Protein AF-A0A3N6E9H8-F1 (afdb_monomer_lite)

Sequence (95 aa):
MAVLKALGASTPYLLKDALGQAVVMLAAGTGLGTALASVIGALAGGDGGAVPFVLDASTVLVPAGVMIVLGALGAALSIRRITAVDPLTALGSAR

Secondary structure (DSSP, 8-state):
-HHHHTTT--HHHHHHHHHHHHHHHHHHHHHHHHHHHHHHHHHHHSTT-SS-----HHHHHHHHHHHHHHHHHHHHHHHHHHHHS-HHHHHHTT-

Radius of gyration: 20.83 Å; chains: 1; bounding box: 40×22×63 Å

Foldseek 3Di:
DVVVVVVVPDPVVVLVVQLVVQLVVLLVVLVVVLVVVLVVLCVQCDPVHPDPGDDDPCVRVVVSVVSSVVSSVVSNVVSCVVPVPDVVVVVVVPD

pLDDT: mean 79.21, std 15.97, range [45.56, 97.19]

Structure (mmCIF, N/CA/C/O backbone):
data_AF-A0A3N6E9H8-F1
#
_entry.id   AF-A0A3N6E9H8-F1
#
loop_
_atom_site.group_PDB
_atom_site.id
_atom_site.type_symbol
_atom_site.label_atom_id
_atom_site.label_alt_id
_atom_site.label_comp_id
_atom_site.label_asym_id
_atom_site.label_entity_id
_atom_site.label_seq_id
_atom_site.pdbx_PDB_ins_code
_atom_site.Cartn_x
_atom_site.Cartn_y
_atom_site.Cartn_z
_atom_site.occupancy
_atom_site.B_iso_or_equiv
_atom_si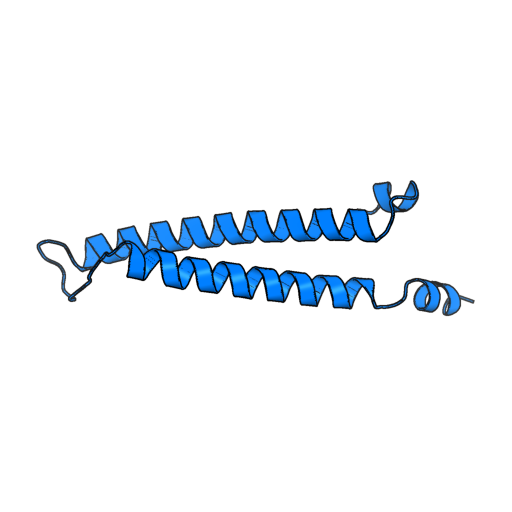te.auth_seq_id
_atom_site.auth_comp_id
_atom_site.auth_asym_id
_atom_site.auth_atom_id
_atom_site.pdbx_PDB_model_num
ATOM 1 N N . MET A 1 1 ? -3.644 5.692 21.617 1.00 45.56 1 MET A N 1
ATOM 2 C CA . MET A 1 1 ? -4.707 4.686 21.853 1.00 45.56 1 MET A CA 1
ATOM 3 C C . MET A 1 1 ? -5.162 4.593 23.315 1.00 45.56 1 MET A C 1
ATOM 5 O O . MET A 1 1 ? -6.364 4.564 23.539 1.00 45.56 1 MET A O 1
ATOM 9 N N . ALA A 1 2 ? -4.262 4.605 24.312 1.00 54.06 2 ALA A N 1
ATOM 10 C CA . ALA A 1 2 ? -4.645 4.489 25.731 1.00 54.06 2 ALA A CA 1
ATOM 11 C C . ALA A 1 2 ? -5.462 5.684 26.283 1.00 54.06 2 ALA A C 1
ATOM 13 O O . ALA A 1 2 ? -6.439 5.476 26.992 1.00 54.06 2 ALA A O 1
ATOM 14 N N . VAL A 1 3 ? -5.126 6.923 25.901 1.00 50.56 3 VAL A N 1
ATOM 15 C CA . VAL A 1 3 ? -5.790 8.143 26.417 1.00 50.56 3 VAL A CA 1
ATOM 16 C C . VAL A 1 3 ? -7.166 8.396 25.772 1.00 50.56 3 VAL A C 1
ATOM 18 O O . VAL A 1 3 ? -8.096 8.818 26.445 1.00 50.56 3 VAL A O 1
ATOM 21 N N . LEU A 1 4 ? -7.343 8.073 24.483 1.00 48.22 4 LEU A N 1
ATOM 22 C CA . LEU A 1 4 ? -8.613 8.287 23.760 1.00 48.22 4 LEU A CA 1
ATOM 23 C C . LEU A 1 4 ? -9.690 7.245 24.103 1.00 48.22 4 LEU A C 1
ATOM 25 O O . LEU A 1 4 ? -10.876 7.566 24.106 1.00 48.22 4 LEU A O 1
ATOM 29 N N . LYS A 1 5 ? -9.293 6.017 24.464 1.00 49.16 5 LYS A N 1
ATOM 30 C CA . LYS A 1 5 ? -10.220 5.002 24.991 1.00 49.16 5 LYS A CA 1
ATOM 31 C C . LYS A 1 5 ? -10.734 5.374 26.391 1.00 49.16 5 LYS A C 1
ATOM 33 O O . LYS A 1 5 ? -11.861 5.029 26.726 1.00 49.16 5 LYS A O 1
ATOM 38 N N . ALA A 1 6 ? -9.947 6.127 27.166 1.00 53.94 6 ALA A N 1
ATOM 39 C CA . ALA A 1 6 ? -10.338 6.644 28.479 1.00 53.94 6 ALA A CA 1
ATOM 40 C C . ALA A 1 6 ? -11.359 7.804 28.412 1.00 53.94 6 ALA A C 1
ATOM 42 O O . ALA A 1 6 ? -12.002 8.095 29.413 1.00 53.94 6 ALA A O 1
ATOM 43 N N . LEU A 1 7 ? -11.545 8.431 27.240 1.00 49.91 7 LEU A N 1
ATOM 44 C CA . LEU A 1 7 ? -12.457 9.567 27.017 1.00 49.91 7 LEU A CA 1
ATOM 45 C C . LEU A 1 7 ? -13.797 9.182 26.351 1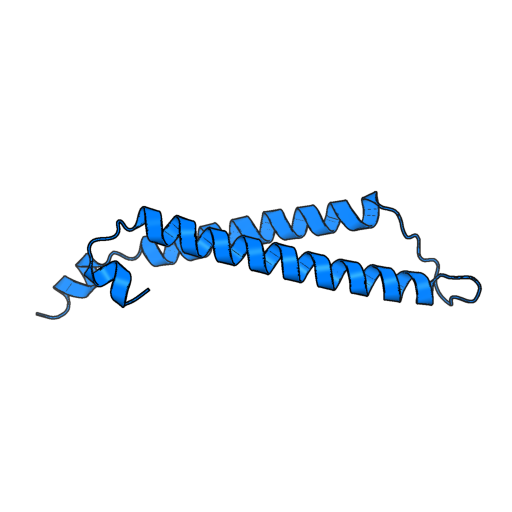.00 49.91 7 LEU A C 1
ATOM 47 O O . LEU A 1 7 ? -14.592 10.062 26.037 1.00 49.91 7 LEU A O 1
ATOM 51 N N . GLY A 1 8 ? -14.072 7.889 26.126 1.00 55.81 8 GLY A N 1
ATOM 52 C CA . GLY A 1 8 ? -15.349 7.429 25.552 1.00 55.81 8 GLY A CA 1
ATOM 53 C C . GLY A 1 8 ? -15.411 7.400 24.019 1.00 55.81 8 GLY A C 1
ATOM 54 O O . GLY A 1 8 ? -16.500 7.333 23.450 1.00 55.81 8 GLY A O 1
ATOM 55 N N . ALA A 1 9 ? -14.266 7.427 23.326 1.00 56.41 9 ALA A N 1
ATOM 56 C CA . ALA A 1 9 ? -14.232 7.263 21.873 1.00 56.41 9 ALA A CA 1
ATOM 57 C C . ALA A 1 9 ? -14.758 5.873 21.470 1.00 56.41 9 ALA A C 1
ATOM 59 O O . ALA A 1 9 ? -14.276 4.843 21.947 1.00 56.41 9 ALA A O 1
ATOM 60 N N . SER A 1 10 ? -15.751 5.845 20.581 1.00 63.19 10 SER A N 1
ATOM 61 C CA . SER A 1 10 ? -16.398 4.613 20.139 1.00 63.19 10 SER A CA 1
ATOM 62 C C . SER A 1 10 ? -15.402 3.690 19.419 1.00 63.19 10 SER A C 1
ATOM 64 O O . SER A 1 10 ? -14.594 4.127 18.599 1.00 63.19 10 SER A O 1
ATOM 66 N N . THR A 1 11 ? -15.468 2.384 19.693 1.00 65.81 11 THR A N 1
ATOM 67 C CA . THR A 1 11 ? -14.707 1.320 19.010 1.00 65.81 11 THR A CA 1
ATOM 68 C C . THR A 1 11 ? -14.614 1.490 17.478 1.00 65.81 11 THR A C 1
ATOM 70 O O . THR A 1 11 ? -13.517 1.326 16.942 1.00 65.81 11 THR A O 1
ATOM 73 N N . PRO A 1 12 ? -15.685 1.878 16.744 1.00 69.88 12 PRO A N 1
ATOM 74 C CA . PRO A 1 12 ? -15.602 2.129 15.300 1.00 69.88 12 PRO A CA 1
ATOM 75 C C . PRO A 1 12 ? -14.700 3.303 14.886 1.00 69.88 12 PRO A C 1
ATOM 77 O O . PRO A 1 12 ? -14.159 3.278 13.780 1.00 69.88 12 PRO A O 1
ATOM 80 N N . TYR A 1 13 ? -14.488 4.310 15.738 1.00 73.69 13 TYR A N 1
ATOM 81 C CA . TYR A 1 13 ? -13.580 5.421 15.432 1.00 73.69 13 TYR A CA 1
ATOM 82 C C . TYR A 1 13 ? -12.115 4.966 15.449 1.00 73.69 13 TYR A C 1
ATOM 84 O O . TYR A 1 13 ? -11.373 5.209 14.499 1.00 73.69 13 TYR A O 1
ATOM 92 N N . LEU A 1 14 ? -11.728 4.225 16.491 1.00 71.75 14 LEU A N 1
ATOM 93 C CA . LEU A 1 14 ? -10.382 3.655 16.630 1.00 71.75 14 LEU A CA 1
ATOM 94 C C . LEU A 1 14 ? -10.059 2.669 15.496 1.00 71.75 14 LEU A C 1
ATOM 96 O O . LEU A 1 14 ? -8.931 2.622 15.012 1.00 71.75 14 LEU A O 1
ATOM 100 N N . LEU A 1 15 ? -11.066 1.915 15.048 1.00 75.69 15 LEU A N 1
ATOM 101 C CA . LEU A 1 15 ? -10.975 1.017 13.899 1.00 75.69 15 LEU A CA 1
ATOM 102 C C . LEU A 1 15 ? -10.668 1.760 12.593 1.00 75.69 15 LEU A C 1
ATOM 104 O O . LEU A 1 15 ? -9.775 1.349 11.852 1.00 75.69 15 LEU A O 1
ATOM 108 N N . LYS A 1 16 ? -11.388 2.856 12.313 1.00 81.75 16 LYS A N 1
ATOM 109 C CA . LYS A 1 16 ? -11.142 3.688 11.123 1.00 81.75 16 LYS A CA 1
ATOM 110 C C . LYS A 1 16 ? -9.762 4.338 11.153 1.00 81.75 16 LYS A C 1
ATOM 112 O O . LYS A 1 16 ? -9.119 4.386 10.110 1.00 81.75 16 LYS A O 1
ATOM 117 N N . ASP A 1 17 ? -9.323 4.817 12.314 1.00 86.81 17 ASP A N 1
ATOM 118 C CA . ASP A 1 17 ? -8.015 5.459 12.480 1.00 86.81 17 ASP A CA 1
ATOM 119 C C . ASP A 1 17 ? -6.867 4.472 12.223 1.00 86.81 17 ASP A C 1
ATOM 121 O O . ASP A 1 17 ? -6.036 4.689 11.341 1.00 86.81 17 ASP A O 1
ATOM 125 N N . ALA A 1 18 ? -6.889 3.317 12.897 1.00 84.12 18 ALA A N 1
ATOM 126 C CA . ALA A 1 18 ? -5.874 2.281 12.724 1.00 84.12 18 ALA A CA 1
ATOM 127 C C . ALA A 1 18 ? -5.833 1.732 11.288 1.00 84.12 18 ALA A C 1
ATOM 129 O O . ALA A 1 18 ? -4.754 1.531 10.729 1.00 84.12 18 ALA A O 1
ATOM 130 N N . LEU A 1 19 ? -6.997 1.517 10.663 1.00 86.81 19 LEU A N 1
ATOM 131 C CA . LEU A 1 19 ? -7.061 1.079 9.269 1.00 86.81 19 LEU A CA 1
ATOM 132 C C . LEU A 1 19 ? -6.539 2.162 8.316 1.00 86.81 19 LEU A C 1
ATOM 134 O O . LEU A 1 19 ? -5.812 1.843 7.380 1.00 86.81 19 LEU A O 1
ATOM 138 N N . GLY A 1 20 ? -6.861 3.434 8.569 1.00 89.31 20 GLY A N 1
ATOM 139 C CA . GLY A 1 20 ? -6.329 4.564 7.808 1.00 89.31 20 GLY A CA 1
ATOM 140 C C . GLY A 1 20 ? -4.803 4.623 7.869 1.00 89.31 20 GLY A C 1
ATOM 141 O O . GLY A 1 20 ? -4.152 4.694 6.829 1.00 89.31 20 GLY A O 1
ATOM 142 N N . GLN A 1 21 ? -4.222 4.496 9.065 1.00 91.00 21 GLN A N 1
ATOM 143 C CA . GLN A 1 21 ? -2.768 4.440 9.244 1.00 91.00 21 GLN A CA 1
ATOM 144 C C . GLN A 1 21 ? -2.138 3.244 8.523 1.00 91.00 21 GLN A C 1
ATOM 146 O O . GLN A 1 21 ? -1.121 3.401 7.846 1.00 91.00 21 GLN A O 1
ATOM 151 N N . ALA A 1 22 ? -2.756 2.065 8.622 1.00 88.62 22 ALA A N 1
ATOM 152 C CA . ALA A 1 22 ? -2.278 0.867 7.941 1.00 88.62 22 ALA A CA 1
ATOM 153 C C . ALA A 1 22 ? -2.272 1.043 6.415 1.00 88.62 22 ALA A C 1
ATOM 155 O O . ALA A 1 22 ? -1.289 0.695 5.765 1.00 88.62 22 ALA A O 1
ATOM 156 N N . VAL A 1 23 ? -3.329 1.628 5.843 1.00 90.75 23 VAL A N 1
ATOM 157 C CA . VAL A 1 23 ? -3.419 1.896 4.399 1.00 90.75 23 VAL A CA 1
ATOM 158 C C . VAL A 1 23 ? -2.372 2.917 3.956 1.00 90.75 23 VAL A C 1
ATOM 160 O O . VAL A 1 23 ? -1.736 2.713 2.925 1.00 90.75 23 VAL A O 1
ATOM 163 N N . VAL A 1 24 ? -2.143 3.981 4.733 1.00 94.69 24 VAL A N 1
ATOM 164 C CA . VAL A 1 24 ? -1.105 4.980 4.424 1.00 94.69 24 VAL A CA 1
ATOM 165 C C . VAL A 1 24 ? 0.284 4.343 4.425 1.00 94.69 24 VAL A C 1
ATOM 167 O O . VAL A 1 24 ? 1.042 4.534 3.476 1.00 94.69 24 VAL A O 1
ATOM 170 N N . MET A 1 25 ? 0.613 3.552 5.452 1.00 94.88 25 MET A N 1
ATOM 171 C CA . MET A 1 25 ? 1.904 2.860 5.512 1.00 94.88 25 MET A CA 1
ATOM 172 C C . MET A 1 25 ? 2.065 1.833 4.391 1.00 94.88 25 MET A C 1
ATOM 174 O O . MET A 1 25 ? 3.140 1.745 3.803 1.00 94.88 25 MET A O 1
ATOM 178 N N . LEU A 1 26 ? 1.002 1.095 4.062 1.00 92.12 26 LEU A N 1
ATOM 179 C CA . LEU A 1 26 ? 1.000 0.141 2.958 1.00 92.12 26 LEU A CA 1
ATOM 180 C C . LEU A 1 26 ? 1.249 0.842 1.621 1.00 92.12 26 LEU A C 1
ATOM 182 O O . LEU A 1 26 ? 2.142 0.440 0.886 1.00 92.12 26 LEU A O 1
ATOM 186 N N . ALA A 1 27 ? 0.521 1.920 1.328 1.00 93.94 27 ALA A N 1
ATOM 187 C CA . ALA A 1 27 ? 0.691 2.679 0.093 1.00 93.94 27 ALA A CA 1
ATOM 188 C C . ALA A 1 27 ? 2.097 3.289 -0.019 1.00 93.94 27 ALA A C 1
ATOM 190 O O . ALA A 1 27 ? 2.715 3.209 -1.080 1.00 93.94 27 ALA A O 1
ATOM 191 N N . ALA A 1 28 ? 2.631 3.846 1.072 1.00 96.69 28 ALA A N 1
ATOM 192 C CA . ALA A 1 28 ? 3.983 4.395 1.096 1.00 96.69 28 ALA A CA 1
ATOM 193 C C . ALA A 1 28 ? 5.047 3.305 0.883 1.00 96.69 28 ALA A C 1
ATOM 195 O O . ALA A 1 28 ? 5.938 3.468 0.052 1.00 96.69 28 ALA A O 1
ATOM 196 N N . GLY A 1 29 ? 4.932 2.174 1.586 1.00 95.94 29 GLY A N 1
ATOM 197 C CA . GLY A 1 29 ? 5.850 1.044 1.455 1.00 95.94 29 GLY A CA 1
ATOM 198 C C . GLY A 1 29 ? 5.815 0.420 0.061 1.00 95.94 29 GLY A C 1
ATOM 199 O O . GLY A 1 29 ? 6.864 0.224 -0.551 1.00 95.94 29 GLY A O 1
ATOM 200 N N . THR A 1 30 ? 4.618 0.173 -0.480 1.00 95.81 30 THR A N 1
ATOM 201 C CA . THR A 1 30 ? 4.450 -0.323 -1.850 1.00 95.81 30 THR A CA 1
ATOM 202 C C . THR A 1 30 ? 4.991 0.679 -2.863 1.00 95.81 30 THR A C 1
ATOM 204 O O . THR A 1 30 ? 5.712 0.272 -3.768 1.00 95.81 30 THR A O 1
ATOM 207 N N . GLY A 1 31 ? 4.713 1.976 -2.707 1.00 95.81 31 GLY A N 1
ATOM 208 C CA . GLY A 1 31 ? 5.222 3.020 -3.598 1.00 95.81 31 GLY A CA 1
ATOM 209 C C . GLY A 1 31 ? 6.749 3.079 -3.621 1.00 95.81 31 GLY A C 1
ATOM 210 O O . GLY A 1 31 ? 7.348 3.060 -4.694 1.00 95.81 31 GLY A O 1
ATOM 211 N N . LEU A 1 32 ? 7.387 3.063 -2.447 1.00 97.19 32 LEU A N 1
ATOM 212 C CA . LEU A 1 32 ? 8.846 3.042 -2.325 1.00 97.19 32 LEU A CA 1
ATOM 213 C C . LEU A 1 32 ? 9.458 1.767 -2.915 1.00 97.19 32 LEU A C 1
ATOM 215 O O . LEU A 1 32 ? 10.399 1.850 -3.700 1.00 97.19 32 LEU A O 1
ATOM 219 N N . GLY A 1 33 ? 8.913 0.594 -2.582 1.00 95.44 33 GLY A N 1
ATOM 220 C CA . GLY A 1 33 ? 9.394 -0.682 -3.116 1.00 95.44 33 GLY A CA 1
ATOM 221 C C . GLY A 1 33 ? 9.252 -0.766 -4.635 1.00 95.44 33 GLY A C 1
ATOM 222 O O . GLY A 1 33 ? 10.175 -1.197 -5.321 1.00 95.44 33 GLY A O 1
ATOM 223 N N . THR A 1 34 ? 8.131 -0.277 -5.164 1.00 94.81 34 THR A N 1
ATOM 224 C CA . THR A 1 34 ? 7.870 -0.206 -6.605 1.00 94.81 34 THR A CA 1
ATOM 225 C C . THR A 1 34 ? 8.850 0.741 -7.290 1.00 94.81 34 THR A C 1
ATOM 227 O O . THR A 1 34 ? 9.447 0.369 -8.291 1.00 94.81 34 THR A O 1
ATOM 230 N N . ALA A 1 35 ? 9.085 1.935 -6.736 1.00 94.12 35 ALA A N 1
ATOM 231 C CA . ALA A 1 35 ? 10.054 2.882 -7.285 1.00 94.12 35 ALA A CA 1
ATOM 232 C C . ALA A 1 35 ? 11.475 2.298 -7.315 1.00 94.12 35 ALA A C 1
ATOM 234 O O . ALA A 1 35 ? 12.157 2.393 -8.335 1.00 94.12 35 ALA A O 1
ATOM 235 N N . LEU A 1 36 ? 11.900 1.642 -6.230 1.00 95.44 36 LEU A N 1
ATOM 236 C CA . LEU A 1 36 ? 13.195 0.965 -6.166 1.00 95.44 36 LEU A CA 1
ATOM 237 C C . LEU A 1 36 ? 13.298 -0.161 -7.199 1.00 95.44 36 LEU A C 1
ATOM 239 O O . LEU A 1 36 ? 14.288 -0.226 -7.924 1.00 95.44 36 LEU A O 1
ATOM 243 N N . ALA A 1 37 ? 12.274 -1.012 -7.308 1.00 90.94 37 ALA A N 1
ATOM 244 C CA . ALA A 1 37 ? 12.237 -2.095 -8.287 1.00 90.94 37 ALA A CA 1
ATOM 245 C C . ALA A 1 37 ? 12.316 -1.568 -9.728 1.00 90.94 37 ALA A C 1
ATOM 247 O O . ALA A 1 37 ? 13.076 -2.106 -10.529 1.00 90.94 37 ALA A O 1
ATOM 248 N N . SER A 1 38 ? 11.600 -0.483 -10.040 1.00 91.00 38 SER A N 1
ATOM 249 C CA . SER A 1 38 ? 11.642 0.175 -11.350 1.00 91.00 38 SER A CA 1
ATOM 250 C C . SER A 1 38 ? 13.031 0.709 -11.684 1.00 91.00 38 SER A C 1
ATOM 252 O O . SER A 1 38 ? 13.517 0.487 -12.789 1.00 91.00 38 SER A O 1
ATOM 254 N N . VAL A 1 39 ? 13.688 1.387 -10.734 1.00 91.00 39 VAL A N 1
ATOM 255 C CA . VAL A 1 39 ? 15.048 1.918 -10.924 1.00 91.00 39 VAL A CA 1
ATOM 256 C C . VAL A 1 39 ? 16.040 0.779 -11.139 1.00 91.00 39 VAL A C 1
ATOM 258 O O . VAL A 1 39 ? 16.796 0.804 -12.104 1.00 91.00 39 VAL A O 1
ATOM 261 N N . ILE A 1 40 ? 16.015 -0.243 -10.282 1.00 90.75 40 ILE A N 1
ATOM 262 C CA . ILE A 1 40 ? 16.917 -1.396 -10.393 1.00 90.75 40 ILE A CA 1
ATOM 263 C C . ILE A 1 40 ? 16.697 -2.123 -11.723 1.00 90.75 40 ILE A C 1
ATOM 265 O O . ILE A 1 40 ? 17.661 -2.436 -12.416 1.00 90.75 40 ILE A O 1
ATOM 269 N N . GLY A 1 41 ? 15.441 -2.360 -12.104 1.00 88.19 41 GLY A N 1
ATOM 270 C CA . GLY A 1 41 ? 15.097 -3.013 -13.363 1.00 88.19 41 GLY A CA 1
ATOM 271 C C . GLY A 1 41 ? 15.530 -2.207 -14.589 1.00 88.19 41 GLY A C 1
ATOM 272 O O . GLY A 1 41 ? 16.104 -2.771 -15.516 1.00 88.19 41 GLY A O 1
ATOM 273 N N . ALA A 1 42 ? 15.343 -0.884 -14.572 1.00 86.81 42 ALA A N 1
ATOM 274 C CA . ALA A 1 42 ? 15.809 -0.004 -15.643 1.00 86.81 42 ALA A CA 1
ATOM 275 C C . ALA A 1 42 ? 17.338 -0.040 -15.799 1.00 86.81 42 ALA A C 1
ATOM 277 O O . ALA A 1 42 ? 17.839 -0.093 -16.918 1.00 86.81 42 ALA A O 1
ATOM 278 N N . LEU A 1 43 ? 18.083 -0.071 -14.689 1.00 86.19 43 LEU A N 1
ATOM 279 C CA . LEU A 1 43 ? 19.542 -0.214 -14.719 1.00 86.19 43 LEU A CA 1
ATOM 280 C C . LEU A 1 43 ? 19.979 -1.603 -15.212 1.00 86.19 43 LEU A C 1
ATOM 282 O O . LEU A 1 43 ? 20.990 -1.718 -15.898 1.00 86.19 43 LEU A O 1
ATOM 286 N N . ALA A 1 44 ? 19.223 -2.653 -14.880 1.00 84.38 44 ALA A N 1
ATOM 287 C CA . ALA A 1 44 ? 19.522 -4.027 -15.280 1.00 84.38 44 ALA A CA 1
ATOM 288 C C . ALA A 1 44 ? 19.181 -4.339 -16.750 1.00 84.38 44 ALA A C 1
ATOM 290 O O . ALA A 1 44 ? 19.787 -5.250 -17.315 1.00 84.38 44 ALA A O 1
ATOM 291 N N . GLY A 1 45 ? 18.225 -3.616 -17.347 1.00 78.88 45 GLY A N 1
ATOM 292 C CA . GLY A 1 45 ? 17.737 -3.828 -18.717 1.00 78.88 45 GLY A CA 1
ATOM 293 C C . GLY A 1 45 ? 18.031 -2.715 -19.727 1.00 78.88 45 GLY A C 1
ATOM 294 O O . GLY A 1 45 ? 17.629 -2.855 -20.877 1.00 78.88 45 GLY A O 1
ATOM 295 N N . GLY A 1 46 ? 18.680 -1.615 -19.324 1.00 73.19 46 GLY A N 1
ATOM 296 C CA . GLY A 1 46 ? 19.062 -0.513 -20.221 1.00 73.19 46 GLY A CA 1
ATOM 297 C C . GLY A 1 46 ? 20.125 -0.897 -21.262 1.00 73.19 46 GLY A C 1
ATOM 298 O O . GLY A 1 46 ? 20.511 -2.059 -21.353 1.00 73.19 46 GLY A O 1
ATOM 299 N N . ASP A 1 47 ? 20.619 0.077 -22.038 1.00 61.66 47 ASP A N 1
ATOM 300 C CA . ASP A 1 47 ? 21.600 -0.108 -23.127 1.00 61.66 47 ASP A CA 1
ATOM 301 C C . ASP A 1 47 ? 22.954 -0.665 -22.618 1.00 61.66 47 ASP A C 1
ATOM 303 O O . ASP A 1 47 ? 23.912 0.070 -22.383 1.00 61.66 47 ASP A O 1
ATOM 307 N N . GLY A 1 48 ? 23.016 -1.983 -22.392 1.00 64.94 48 GLY A N 1
ATOM 308 C CA . GLY A 1 48 ? 24.129 -2.706 -21.752 1.00 64.94 48 GLY A CA 1
ATOM 309 C C . GLY A 1 48 ? 23.706 -3.759 -20.713 1.00 64.94 48 GLY A C 1
ATOM 310 O O . GLY A 1 48 ? 24.558 -4.433 -20.135 1.00 64.94 48 GLY A O 1
ATOM 311 N N . GLY A 1 49 ? 22.405 -3.899 -20.463 1.00 63.09 49 GLY A N 1
ATOM 312 C CA . GLY A 1 49 ? 21.817 -4.804 -19.486 1.00 63.09 49 GLY A CA 1
ATOM 313 C C . GLY A 1 49 ? 21.961 -6.287 -19.833 1.00 63.09 49 GLY A C 1
ATOM 314 O O . GLY A 1 49 ? 21.862 -6.693 -20.989 1.00 63.09 49 GLY A O 1
ATOM 315 N N . ALA A 1 50 ? 22.170 -7.118 -18.810 1.00 71.31 50 ALA A N 1
ATOM 316 C CA . ALA A 1 50 ? 22.388 -8.559 -18.964 1.00 71.31 50 ALA A CA 1
ATOM 317 C C . ALA A 1 50 ? 21.088 -9.365 -19.160 1.00 71.31 50 ALA A C 1
ATOM 319 O O . ALA A 1 50 ? 21.145 -10.564 -19.437 1.00 71.31 50 ALA A O 1
ATOM 320 N N . VAL A 1 51 ? 19.919 -8.742 -18.966 1.00 74.62 51 VAL A N 1
ATOM 321 C CA . VAL A 1 51 ? 18.629 -9.439 -18.863 1.00 74.62 51 VAL A CA 1
ATOM 322 C C . VAL A 1 51 ? 17.522 -8.628 -19.545 1.00 74.62 51 VAL A C 1
ATOM 324 O O . VAL A 1 51 ? 17.436 -7.422 -19.313 1.00 74.62 51 VAL A O 1
ATOM 327 N N . PRO A 1 52 ? 16.645 -9.257 -20.352 1.00 79.12 52 PRO A N 1
ATOM 328 C CA . PRO A 1 52 ? 15.527 -8.563 -20.981 1.00 79.12 52 PRO A CA 1
ATOM 329 C C . PRO A 1 52 ? 14.515 -8.114 -19.919 1.00 79.12 52 PRO A C 1
ATOM 331 O O . PRO A 1 52 ? 13.779 -8.929 -19.363 1.00 79.12 52 PRO A O 1
ATOM 334 N N . PHE A 1 53 ? 14.476 -6.812 -19.643 1.00 82.62 53 PHE A N 1
ATOM 335 C CA . PHE A 1 53 ? 13.553 -6.204 -18.689 1.00 82.62 53 PHE A CA 1
ATOM 336 C C . PHE A 1 53 ? 12.690 -5.148 -19.384 1.00 82.62 53 PHE A C 1
ATOM 338 O O . PHE A 1 53 ? 13.206 -4.220 -20.003 1.00 82.62 53 PHE A O 1
ATOM 345 N N . VAL A 1 54 ? 11.367 -5.290 -19.274 1.00 84.88 54 VAL A N 1
ATOM 346 C CA . VAL A 1 54 ? 10.391 -4.362 -19.860 1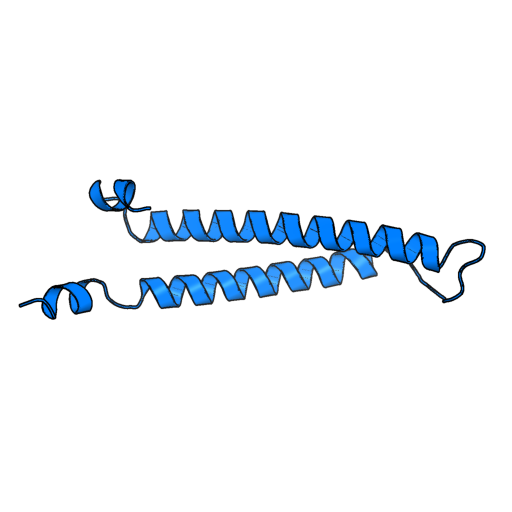.00 84.88 54 VAL A CA 1
ATOM 347 C C . VAL A 1 54 ? 9.738 -3.563 -18.742 1.00 84.88 54 VAL A C 1
ATOM 349 O O . VAL A 1 54 ? 9.004 -4.118 -17.921 1.00 84.88 54 VAL A O 1
ATOM 352 N N . LEU A 1 55 ? 9.992 -2.254 -18.728 1.00 83.31 55 LEU A N 1
ATOM 353 C CA . LEU A 1 55 ? 9.371 -1.331 -17.788 1.00 83.31 55 LEU A CA 1
ATOM 354 C C . LEU A 1 55 ? 8.131 -0.703 -18.432 1.00 83.31 55 LEU A C 1
ATOM 356 O O . LEU A 1 55 ? 8.238 0.253 -19.196 1.00 83.31 55 LEU A O 1
ATOM 360 N N . ASP A 1 56 ? 6.961 -1.253 -18.119 1.00 90.38 56 ASP A N 1
ATOM 361 C CA . ASP A 1 56 ? 5.670 -0.744 -18.580 1.00 90.38 56 ASP A CA 1
ATOM 362 C C . ASP A 1 56 ? 4.806 -0.322 -17.385 1.00 90.38 56 ASP A C 1
ATOM 364 O O . ASP A 1 56 ? 4.830 -0.944 -16.321 1.00 90.38 56 ASP A O 1
ATOM 368 N N . ALA A 1 57 ? 4.016 0.742 -17.543 1.00 87.50 57 ALA A N 1
ATOM 369 C CA . ALA A 1 57 ? 3.175 1.237 -16.457 1.00 87.50 57 ALA A CA 1
ATOM 370 C C . ALA A 1 57 ? 2.179 0.172 -15.966 1.00 87.50 57 ALA A C 1
ATOM 372 O O . ALA A 1 57 ? 1.901 0.100 -14.770 1.00 87.50 57 ALA A O 1
ATOM 373 N N . SER A 1 58 ? 1.670 -0.688 -16.855 1.00 91.56 58 SER A N 1
ATOM 374 C CA . SER A 1 58 ? 0.740 -1.758 -16.489 1.00 91.56 58 SER A CA 1
ATOM 375 C C . SER A 1 58 ? 1.415 -2.867 -15.679 1.00 91.56 58 SER A C 1
ATOM 377 O O . SER A 1 58 ? 0.858 -3.305 -14.671 1.00 91.56 58 SER A O 1
ATOM 379 N N . THR A 1 59 ? 2.635 -3.273 -16.045 1.00 89.75 59 THR A N 1
ATOM 380 C CA . THR A 1 59 ? 3.382 -4.339 -15.352 1.00 89.75 59 THR A CA 1
ATOM 381 C C . THR A 1 59 ? 3.871 -3.907 -13.972 1.00 89.75 59 THR A C 1
ATOM 383 O O . THR A 1 59 ? 4.163 -4.754 -13.134 1.00 89.75 59 THR A O 1
ATOM 386 N N . VAL A 1 60 ? 3.897 -2.600 -13.711 1.00 91.81 60 VAL A N 1
ATOM 387 C CA . VAL A 1 60 ? 4.263 -1.999 -12.425 1.00 91.81 60 VAL A CA 1
ATOM 388 C C . VAL A 1 60 ? 3.024 -1.705 -11.570 1.00 91.81 60 VAL A C 1
ATOM 390 O O . VAL A 1 60 ? 2.950 -2.110 -10.408 1.00 91.81 60 VAL A O 1
ATOM 393 N N . LEU A 1 61 ? 2.021 -1.024 -12.135 1.00 92.56 61 LEU A N 1
ATOM 394 C CA . LEU A 1 61 ? 0.845 -0.569 -11.389 1.00 92.56 61 LEU A CA 1
ATOM 395 C C . LEU A 1 61 ? -0.127 -1.699 -11.053 1.00 92.56 61 LEU A C 1
ATOM 397 O O . LEU A 1 61 ? -0.732 -1.663 -9.982 1.00 92.56 61 LEU A O 1
ATOM 401 N N . VAL A 1 62 ? -0.283 -2.703 -11.925 1.00 95.12 62 VAL A N 1
ATOM 402 C CA . VAL A 1 62 ? -1.210 -3.815 -11.663 1.00 95.12 62 VAL A CA 1
ATOM 403 C C . VAL A 1 62 ? -0.757 -4.633 -10.444 1.00 95.12 62 VAL A C 1
ATOM 405 O O . VAL A 1 62 ? -1.555 -4.763 -9.512 1.00 95.12 62 VAL A O 1
ATOM 408 N N . PRO A 1 63 ? 0.498 -5.123 -10.351 1.00 93.19 63 PRO A N 1
ATOM 409 C CA . PRO A 1 63 ? 0.962 -5.829 -9.156 1.00 93.19 63 PRO A CA 1
ATOM 410 C C . PRO A 1 63 ? 0.944 -4.959 -7.898 1.00 93.19 63 PRO A C 1
ATOM 412 O O . PRO A 1 63 ? 0.521 -5.433 -6.843 1.00 93.19 63 PRO A O 1
ATOM 415 N N . ALA A 1 64 ? 1.338 -3.683 -8.000 1.00 92.56 64 ALA A N 1
ATOM 416 C CA . ALA A 1 64 ? 1.279 -2.748 -6.876 1.00 92.56 64 ALA A CA 1
ATOM 417 C C . ALA A 1 64 ? -0.159 -2.583 -6.354 1.00 92.56 64 ALA A C 1
ATOM 419 O O . ALA A 1 64 ? -0.400 -2.670 -5.149 1.00 92.56 64 ALA A O 1
ATOM 420 N N . GLY A 1 65 ? -1.128 -2.423 -7.259 1.00 94.56 65 GLY A N 1
ATOM 421 C CA . GLY A 1 65 ? -2.547 -2.344 -6.923 1.00 94.56 65 GLY A CA 1
ATOM 422 C C . GLY A 1 65 ? -3.061 -3.616 -6.250 1.00 94.56 65 GLY A C 1
ATOM 423 O O . GLY A 1 65 ? -3.706 -3.538 -5.204 1.00 94.56 65 GLY A O 1
ATOM 424 N N . VAL A 1 66 ? -2.723 -4.792 -6.789 1.00 96.50 66 VAL A N 1
ATOM 425 C CA . VAL A 1 66 ? -3.080 -6.089 -6.187 1.00 96.50 66 VAL A CA 1
ATOM 426 C C . VAL A 1 66 ? -2.508 -6.213 -4.773 1.00 96.50 66 VAL A C 1
ATOM 428 O O . VAL A 1 66 ? -3.229 -6.589 -3.849 1.00 96.50 66 VAL A O 1
ATOM 431 N N . MET A 1 67 ? -1.239 -5.850 -4.576 1.00 94.62 67 MET A N 1
ATOM 432 C CA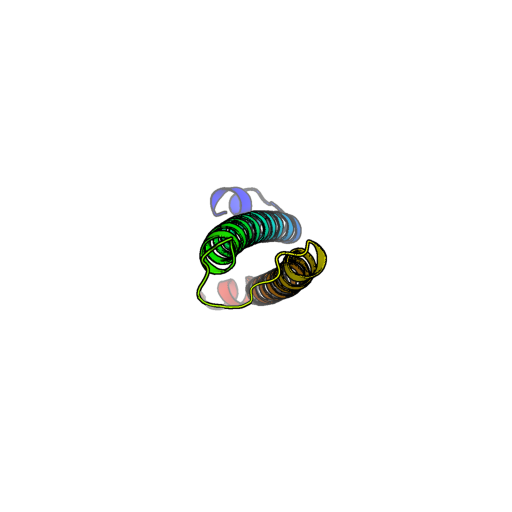 . MET A 1 67 ? -0.579 -5.917 -3.273 1.00 94.62 67 MET A CA 1
ATOM 433 C C . MET A 1 67 ? -1.231 -4.978 -2.249 1.00 94.62 67 MET A C 1
ATOM 435 O O . MET A 1 67 ? -1.450 -5.381 -1.107 1.00 94.62 67 MET A O 1
ATOM 439 N N . ILE A 1 68 ? -1.606 -3.760 -2.661 1.00 94.25 68 ILE A N 1
ATOM 440 C CA . ILE A 1 68 ? -2.324 -2.804 -1.806 1.00 94.25 68 ILE A CA 1
ATOM 441 C C . ILE A 1 68 ? -3.701 -3.348 -1.417 1.00 94.25 68 ILE A C 1
ATOM 443 O O . ILE A 1 68 ? -4.060 -3.311 -0.241 1.00 94.25 68 ILE A O 1
ATOM 447 N N . VAL A 1 69 ? -4.470 -3.887 -2.369 1.00 95.38 69 VAL A N 1
ATOM 448 C CA . VAL A 1 69 ? -5.797 -4.459 -2.087 1.00 95.38 69 VAL A CA 1
ATOM 449 C C . VAL A 1 69 ? -5.679 -5.620 -1.102 1.00 95.38 69 VAL A C 1
ATOM 451 O O . VAL A 1 69 ? -6.365 -5.634 -0.080 1.00 95.38 69 VAL A O 1
ATOM 454 N N . LEU A 1 70 ? -4.776 -6.568 -1.360 1.00 96.19 70 LEU A N 1
ATOM 455 C CA . LEU A 1 70 ? -4.571 -7.721 -0.484 1.00 96.19 70 LEU A CA 1
ATOM 456 C C . LEU A 1 70 ? -4.058 -7.312 0.902 1.00 96.19 70 LEU A C 1
ATOM 458 O O . LEU A 1 70 ? -4.548 -7.823 1.909 1.00 96.19 70 LEU A O 1
ATOM 462 N N . GLY A 1 71 ? -3.121 -6.364 0.975 1.00 93.94 71 GLY A N 1
ATOM 463 C CA . GLY A 1 71 ? -2.601 -5.853 2.242 1.00 93.94 71 GLY A CA 1
ATOM 464 C C . GLY A 1 71 ? -3.667 -5.118 3.057 1.00 93.94 71 GLY A C 1
ATOM 465 O O . GLY A 1 71 ? -3.778 -5.341 4.262 1.00 93.94 71 GLY A O 1
ATOM 466 N N . ALA A 1 72 ? -4.511 -4.312 2.407 1.00 92.50 72 ALA A N 1
ATOM 467 C CA . ALA A 1 72 ? -5.619 -3.620 3.058 1.00 92.50 72 ALA A CA 1
ATOM 468 C C . ALA A 1 72 ? -6.671 -4.607 3.585 1.00 92.50 72 ALA A C 1
ATOM 470 O O . ALA A 1 72 ? -7.140 -4.463 4.715 1.00 92.50 72 ALA A O 1
ATOM 471 N N . LEU A 1 73 ? -7.002 -5.645 2.808 1.00 93.12 73 LEU A N 1
ATOM 472 C CA . LEU A 1 73 ? -7.887 -6.727 3.248 1.00 93.12 73 LEU A CA 1
ATOM 473 C C . LEU A 1 73 ? -7.298 -7.474 4.451 1.00 93.12 73 LEU A C 1
ATOM 475 O O . LEU A 1 73 ? -7.998 -7.688 5.440 1.00 93.12 73 LEU A O 1
ATOM 479 N N . GLY A 1 74 ? -6.010 -7.823 4.409 1.00 92.31 74 GLY A N 1
ATOM 480 C CA . GLY A 1 74 ? -5.310 -8.464 5.523 1.00 92.31 74 GLY A CA 1
ATOM 481 C C . GLY A 1 74 ? -5.318 -7.607 6.791 1.00 92.31 74 GLY A C 1
ATOM 482 O O . GLY A 1 74 ? -5.653 -8.103 7.869 1.00 92.31 74 GLY A O 1
ATOM 483 N N . ALA A 1 75 ? -5.036 -6.307 6.663 1.00 88.81 75 ALA A N 1
ATOM 484 C CA . ALA A 1 75 ? -5.101 -5.355 7.768 1.00 88.81 75 ALA A CA 1
ATOM 485 C C . ALA A 1 75 ? -6.519 -5.262 8.349 1.00 88.81 75 ALA A C 1
ATOM 487 O O . ALA A 1 75 ? -6.694 -5.382 9.561 1.00 88.81 75 ALA A O 1
ATOM 488 N N . ALA A 1 76 ? -7.542 -5.133 7.499 1.00 87.56 76 ALA A N 1
ATOM 489 C CA . ALA A 1 76 ? -8.936 -5.073 7.927 1.00 87.56 76 ALA A CA 1
ATOM 490 C C . ALA A 1 76 ? -9.376 -6.349 8.665 1.00 87.56 76 ALA A C 1
ATOM 492 O O . ALA A 1 76 ? -10.021 -6.264 9.712 1.00 87.56 76 ALA A O 1
ATOM 493 N N . LEU A 1 77 ? -9.000 -7.531 8.166 1.00 88.62 77 LEU A N 1
ATOM 494 C CA . LEU A 1 77 ? -9.293 -8.811 8.817 1.00 88.62 77 LEU A CA 1
ATOM 495 C C . LEU A 1 77 ? -8.583 -8.943 10.169 1.00 88.62 77 LEU A C 1
ATOM 497 O O . LEU A 1 77 ? -9.200 -9.382 11.142 1.00 88.62 77 LEU A O 1
ATOM 501 N N . SER A 1 78 ? -7.311 -8.545 10.240 1.00 86.94 78 SER A N 1
ATOM 502 C CA . SER A 1 78 ? -6.509 -8.601 11.465 1.00 86.94 78 SER A CA 1
ATOM 503 C C . SER A 1 78 ? -7.077 -7.672 12.542 1.00 86.94 78 SER A C 1
ATOM 505 O O . SER A 1 78 ? -7.346 -8.095 13.666 1.00 86.94 78 SER A O 1
ATOM 507 N N . ILE A 1 79 ? -7.388 -6.430 12.162 1.00 84.12 79 ILE A N 1
ATOM 508 C CA . ILE A 1 79 ? -8.006 -5.435 13.038 1.00 84.12 79 ILE A CA 1
ATOM 509 C C . ILE A 1 79 ? -9.387 -5.916 13.519 1.00 84.12 79 ILE A C 1
ATOM 511 O O . ILE A 1 79 ? -9.657 -5.891 14.720 1.00 84.12 79 ILE A O 1
ATOM 515 N N . ARG A 1 80 ? -10.244 -6.412 12.609 1.00 80.25 80 ARG A N 1
ATOM 516 C CA . ARG A 1 80 ? -11.578 -6.931 12.956 1.00 80.25 80 ARG A CA 1
ATOM 517 C C . ARG A 1 80 ? -11.492 -8.081 13.956 1.00 80.25 80 ARG A C 1
ATOM 519 O O . ARG A 1 80 ? -12.305 -8.123 14.876 1.00 80.25 80 ARG A O 1
ATOM 526 N N . ARG A 1 81 ? -10.525 -8.995 13.802 1.00 78.44 81 ARG A N 1
ATOM 527 C CA . ARG A 1 81 ? -10.298 -10.077 14.774 1.00 78.44 81 ARG A CA 1
ATOM 528 C C . ARG A 1 81 ? -9.925 -9.531 16.147 1.00 78.44 81 ARG A C 1
ATOM 530 O O . ARG A 1 81 ? -10.529 -9.951 17.124 1.00 78.44 81 ARG A O 1
ATOM 537 N N . ILE A 1 82 ? -8.985 -8.589 16.221 1.00 76.31 82 ILE A N 1
ATOM 538 C CA . ILE A 1 82 ? -8.521 -8.017 17.496 1.00 76.31 82 ILE A CA 1
ATOM 539 C C . ILE A 1 82 ? -9.665 -7.311 18.235 1.00 76.31 82 ILE A C 1
ATOM 541 O O . ILE A 1 82 ? -9.784 -7.453 19.447 1.00 76.31 82 ILE A O 1
ATOM 545 N N . THR A 1 83 ? -10.534 -6.584 17.526 1.00 71.38 83 THR A N 1
ATOM 546 C CA . THR A 1 83 ? -11.663 -5.875 18.156 1.00 71.38 83 THR A CA 1
ATOM 547 C C . THR A 1 83 ? -12.887 -6.739 18.437 1.00 71.38 83 THR A C 1
ATOM 549 O O . THR A 1 83 ? -13.743 -6.318 19.208 1.00 71.38 83 THR A O 1
ATOM 552 N N . ALA A 1 84 ? -13.003 -7.906 17.797 1.00 65.44 84 ALA A N 1
ATOM 553 C CA . ALA A 1 84 ? -14.075 -8.866 18.057 1.00 65.44 84 ALA A CA 1
ATOM 554 C C . ALA A 1 84 ? -13.799 -9.738 19.292 1.00 65.44 84 ALA A C 1
ATOM 556 O O . ALA A 1 84 ? -14.734 -10.333 19.822 1.00 65.44 84 ALA A O 1
ATOM 557 N N . VAL A 1 85 ? -12.541 -9.813 19.755 1.00 60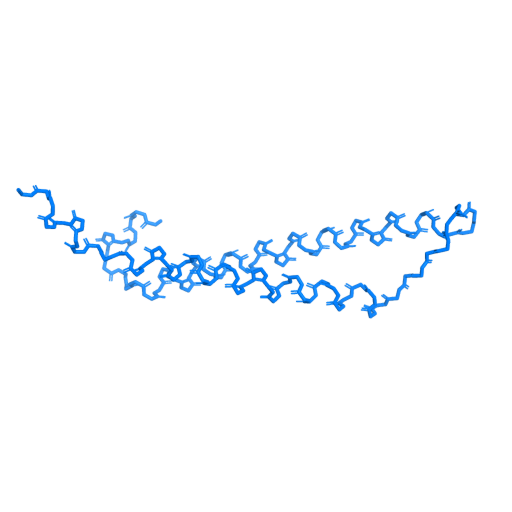.25 85 VAL A N 1
ATOM 558 C CA . VAL A 1 85 ? -12.230 -10.386 21.069 1.00 60.25 85 VAL A CA 1
ATOM 559 C C . VAL A 1 85 ? -12.799 -9.444 22.122 1.00 60.25 85 VAL A C 1
ATOM 561 O O . VAL A 1 85 ? -12.366 -8.302 22.279 1.00 60.25 85 VAL A O 1
ATOM 564 N N . ASP A 1 86 ? -13.843 -9.933 22.770 1.00 55.59 86 ASP A N 1
ATOM 565 C CA . ASP A 1 86 ? -14.785 -9.156 23.548 1.00 55.59 86 ASP A CA 1
ATOM 566 C C . ASP A 1 86 ? -14.115 -8.554 24.804 1.00 55.59 86 ASP A C 1
ATOM 568 O O . ASP A 1 86 ? -13.651 -9.284 25.691 1.00 55.59 86 ASP A O 1
ATOM 572 N N . PRO A 1 87 ? -14.032 -7.214 24.910 1.00 55.78 87 PRO A N 1
ATOM 573 C CA . PRO A 1 87 ? -13.424 -6.551 26.059 1.00 55.78 87 PRO A CA 1
ATOM 574 C C . PRO A 1 87 ? -14.173 -6.834 27.371 1.00 55.78 87 PRO A C 1
ATOM 576 O O . PRO A 1 87 ? -13.590 -6.667 28.441 1.00 55.78 87 PRO A O 1
ATOM 579 N N . LEU A 1 88 ? -15.434 -7.285 27.314 1.00 52.22 88 LEU A N 1
ATOM 580 C CA . LEU A 1 88 ? -16.218 -7.644 28.498 1.00 52.22 88 LEU A CA 1
ATOM 581 C C . LEU A 1 88 ? -15.856 -9.029 29.051 1.00 52.22 88 LEU A C 1
ATOM 583 O O . LEU A 1 88 ? -15.915 -9.220 30.266 1.00 52.22 88 LEU A O 1
ATOM 587 N N . THR A 1 89 ? -15.374 -9.963 28.219 1.00 57.25 89 THR A N 1
ATOM 588 C CA . THR A 1 89 ? -14.818 -11.241 28.708 1.00 57.25 89 THR A CA 1
ATOM 589 C C . THR A 1 89 ? -13.518 -11.014 29.486 1.00 57.25 89 THR A C 1
ATOM 591 O O . THR A 1 89 ? -13.268 -11.679 30.489 1.00 57.25 89 THR A O 1
ATOM 594 N N . ALA A 1 90 ? -12.724 -10.014 29.087 1.00 53.75 90 ALA A N 1
ATOM 595 C CA . ALA A 1 90 ? -11.505 -9.623 29.797 1.00 53.75 90 ALA A CA 1
ATOM 596 C C . ALA A 1 90 ? -11.776 -8.921 31.145 1.00 53.75 90 ALA A C 1
ATOM 598 O O . ALA A 1 90 ? -10.951 -9.005 32.050 1.00 53.75 90 ALA A O 1
ATOM 599 N N . LEU A 1 91 ? -12.928 -8.257 31.308 1.00 55.25 91 LEU A N 1
ATOM 600 C CA . LEU A 1 91 ? -13.323 -7.590 32.558 1.00 55.25 91 LEU A CA 1
ATOM 601 C C . LEU A 1 91 ? -14.052 -8.527 33.539 1.00 55.25 91 LEU A C 1
ATOM 603 O O . LEU A 1 91 ? -13.944 -8.341 34.748 1.00 55.25 91 LEU A O 1
ATOM 607 N N . GLY A 1 92 ? -14.752 -9.553 33.043 1.00 57.72 92 GLY A N 1
ATOM 608 C CA . GLY A 1 92 ? -15.407 -10.576 33.872 1.00 57.72 92 GLY A CA 1
ATOM 609 C C . GLY A 1 92 ? -14.459 -11.626 34.469 1.00 57.72 92 GLY A C 1
ATOM 610 O O . GLY A 1 92 ? -14.813 -12.262 35.454 1.00 57.72 92 GLY A O 1
ATOM 611 N N . SER A 1 93 ? -13.253 -11.788 33.913 1.00 52.19 93 SER A N 1
ATOM 612 C CA . SER A 1 93 ? -12.245 -12.757 34.380 1.00 52.19 93 SER A CA 1
ATOM 613 C C . SER A 1 93 ? -11.369 -12.255 35.542 1.00 52.19 93 SER A C 1
ATOM 615 O O . SER A 1 93 ? -10.545 -13.016 36.042 1.00 52.19 93 SER A O 1
ATOM 617 N N . ALA A 1 94 ? -11.496 -10.985 35.944 1.00 52.28 94 ALA A N 1
ATOM 618 C CA . ALA A 1 94 ? -10.688 -10.371 37.005 1.00 52.28 94 ALA A CA 1
ATOM 619 C C . ALA A 1 94 ? -11.399 -10.310 38.372 1.00 52.28 94 ALA A C 1
ATOM 621 O O . ALA A 1 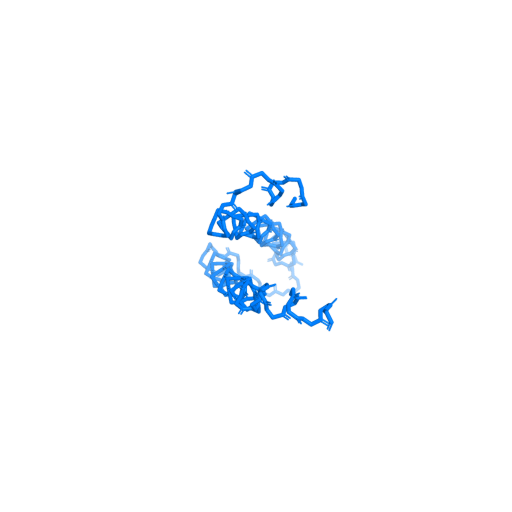94 ? -10.939 -9.594 39.264 1.00 52.28 94 ALA A O 1
ATOM 622 N N . ARG A 1 95 ? -12.525 -11.014 38.534 1.00 50.66 95 ARG A N 1
ATOM 623 C CA . ARG A 1 95 ? -13.195 -11.182 39.828 1.00 50.66 95 ARG A CA 1
ATOM 624 C C . ARG A 1 95 ? -12.983 -12.587 40.368 1.00 50.66 95 ARG A C 1
ATOM 626 O O . ARG A 1 95 ? -13.069 -13.533 39.560 1.00 50.66 95 ARG A O 1
#